Protein AF-A0A8T0FDS6-F1 (afdb_monomer_lite)

Structure (mmCIF, N/CA/C/O backbone):
data_AF-A0A8T0FDS6-F1
#
_entry.id   AF-A0A8T0FDS6-F1
#
loop_
_atom_site.group_PDB
_atom_site.id
_atom_site.type_symbol
_atom_site.label_atom_id
_atom_site.label_alt_id
_atom_site.label_comp_id
_atom_site.label_asym_id
_atom_site.label_entity_id
_atom_site.label_seq_id
_atom_site.pdbx_PDB_ins_code
_atom_site.Cartn_x
_atom_site.Cartn_y
_atom_site.Cartn_z
_atom_site.occupancy
_atom_site.B_iso_or_equiv
_atom_site.auth_seq_id
_atom_site.auth_comp_id
_atom_site.auth_asym_id
_atom_site.auth_atom_id
_atom_site.pdbx_PDB_model_num
ATOM 1 N N . MET A 1 1 ? 21.828 0.218 12.120 1.00 40.28 1 MET A N 1
ATOM 2 C CA . MET A 1 1 ? 20.625 -0.228 12.858 1.00 40.28 1 MET A CA 1
ATOM 3 C C . MET A 1 1 ? 19.870 0.966 13.491 1.00 40.28 1 MET A C 1
ATOM 5 O O . MET A 1 1 ? 19.503 0.889 14.648 1.00 40.28 1 MET A O 1
ATOM 9 N N . TYR A 1 2 ? 19.637 2.086 12.773 1.00 40.41 2 TYR A N 1
ATOM 10 C CA . TYR A 1 2 ? 19.194 3.354 13.413 1.00 40.41 2 TYR A CA 1
ATOM 11 C C . TYR A 1 2 ? 18.070 4.143 12.700 1.00 40.41 2 TYR A C 1
ATOM 13 O O . TYR A 1 2 ? 17.681 5.203 13.179 1.00 40.41 2 TYR A O 1
ATOM 21 N N . GLY A 1 3 ? 17.519 3.662 11.578 1.00 40.28 3 GLY A N 1
ATOM 22 C CA . GLY A 1 3 ? 16.565 4.454 10.774 1.00 40.28 3 GLY A CA 1
ATOM 23 C C . GLY A 1 3 ? 15.080 4.243 11.097 1.00 40.28 3 GLY A C 1
ATOM 24 O O . GLY A 1 3 ? 14.326 5.202 11.204 1.00 40.28 3 GLY A O 1
ATOM 25 N N . ILE A 1 4 ? 14.649 2.989 11.266 1.00 47.69 4 ILE A N 1
ATOM 26 C CA . ILE A 1 4 ? 13.215 2.628 11.303 1.00 47.69 4 ILE A CA 1
ATOM 27 C C . ILE A 1 4 ? 12.610 2.866 12.688 1.00 47.69 4 ILE A C 1
ATOM 29 O O . ILE A 1 4 ? 11.475 3.316 12.815 1.00 47.69 4 ILE A O 1
ATOM 33 N N . SER A 1 5 ? 13.418 2.633 13.723 1.00 46.72 5 SER A N 1
ATOM 34 C CA . SER A 1 5 ? 13.062 2.883 15.118 1.00 46.72 5 SER A CA 1
ATOM 35 C C . SER A 1 5 ? 12.612 4.337 15.323 1.00 46.72 5 SER A C 1
ATOM 37 O O . SER A 1 5 ? 11.591 4.582 15.946 1.00 46.72 5 SER A O 1
ATOM 39 N N . LYS A 1 6 ? 13.254 5.318 14.677 1.00 42.44 6 LYS A N 1
ATOM 40 C CA . LYS A 1 6 ? 12.915 6.736 14.881 1.00 42.44 6 LYS A CA 1
ATOM 41 C C . LYS A 1 6 ? 11.581 7.173 14.255 1.00 42.44 6 LYS A C 1
ATOM 43 O O . LYS A 1 6 ? 10.964 8.102 14.763 1.00 42.44 6 LYS A O 1
ATOM 48 N N . VAL A 1 7 ? 11.139 6.520 13.175 1.00 49.19 7 VAL A N 1
ATOM 49 C CA . VAL A 1 7 ? 9.855 6.829 12.510 1.00 49.19 7 VAL A CA 1
ATOM 50 C C . VAL A 1 7 ? 8.685 6.134 13.211 1.00 49.19 7 VAL A C 1
ATOM 52 O O . VAL A 1 7 ? 7.602 6.704 13.283 1.00 49.19 7 VAL A O 1
ATOM 55 N N . LEU A 1 8 ? 8.905 4.938 13.769 1.00 49.59 8 LEU A N 1
ATOM 56 C CA . LEU A 1 8 ? 7.885 4.205 14.529 1.00 49.59 8 LEU A CA 1
ATOM 57 C C . LEU A 1 8 ? 7.773 4.653 15.997 1.00 49.59 8 LEU A C 1
ATOM 59 O O . LEU A 1 8 ? 6.704 4.512 16.574 1.00 49.59 8 LEU A O 1
ATOM 63 N N . LEU A 1 9 ? 8.836 5.202 16.600 1.00 48.72 9 LEU A N 1
ATOM 64 C CA . LEU A 1 9 ? 8.854 5.619 18.013 1.00 48.72 9 LEU A CA 1
ATOM 65 C C . LEU A 1 9 ? 8.351 7.047 18.275 1.00 48.72 9 LEU A C 1
ATOM 67 O O . LEU A 1 9 ? 8.313 7.463 19.429 1.00 48.72 9 LEU A O 1
ATOM 71 N N . SER A 1 10 ? 7.995 7.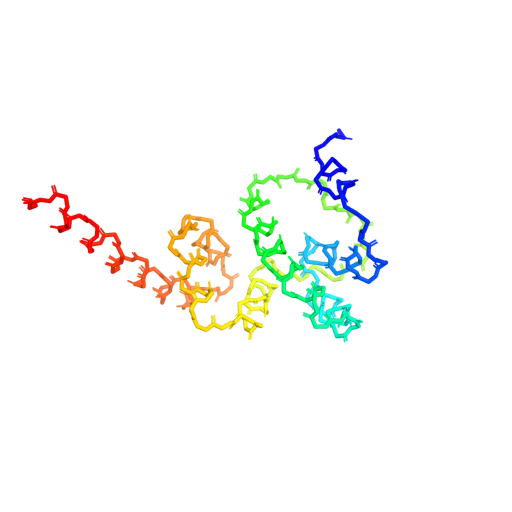831 17.253 1.00 48.94 10 SER A N 1
ATOM 72 C CA . SER A 1 10 ? 7.546 9.219 17.461 1.00 48.94 10 SER A CA 1
ATOM 73 C C . SER A 1 10 ? 6.061 9.349 17.823 1.00 48.94 10 SER A C 1
ATOM 75 O O . SER A 1 10 ? 5.607 10.457 18.106 1.00 48.94 10 SER A O 1
ATOM 77 N N . GLN A 1 11 ? 5.302 8.245 17.844 1.00 56.53 11 GLN A N 1
ATOM 78 C CA . GLN A 1 11 ? 3.908 8.202 18.297 1.00 56.53 11 GLN A CA 1
ATOM 79 C C . GLN A 1 11 ? 3.620 6.910 19.073 1.00 56.53 11 GLN A C 1
ATOM 81 O O . GLN A 1 11 ? 4.133 5.847 18.727 1.00 56.53 11 GLN A O 1
ATOM 86 N N . ASN A 1 12 ? 2.778 7.004 20.108 1.00 60.75 12 ASN A N 1
ATOM 87 C CA . ASN A 1 12 ? 2.271 5.855 20.862 1.00 60.75 12 ASN A CA 1
ATOM 88 C C . ASN A 1 12 ? 1.320 5.038 19.978 1.00 60.75 12 ASN A C 1
ATOM 90 O O . ASN A 1 12 ? 0.109 5.240 20.009 1.00 60.75 12 ASN A O 1
ATOM 94 N N . PHE A 1 13 ? 1.869 4.142 19.165 1.00 68.31 13 PHE A N 1
ATOM 95 C CA . PHE A 1 13 ? 1.071 3.144 18.469 1.00 68.31 13 PHE A CA 1
ATOM 96 C C . PHE A 1 13 ? 0.556 2.103 19.461 1.00 68.31 13 PHE A C 1
ATOM 98 O O . PHE A 1 13 ? 1.301 1.640 20.329 1.00 68.31 13 PHE A O 1
ATOM 105 N N . SER A 1 14 ? -0.700 1.694 19.300 1.00 82.44 14 SER A N 1
ATOM 106 C CA . SER A 1 14 ? -1.186 0.487 19.961 1.00 82.44 14 SER A CA 1
ATOM 107 C C . SER A 1 14 ? -0.419 -0.742 19.455 1.00 82.44 14 SER A C 1
ATOM 109 O O . SER A 1 14 ? 0.197 -0.730 18.381 1.00 82.44 14 SER A O 1
ATOM 111 N N . PHE A 1 15 ? -0.445 -1.826 20.234 1.00 87.31 15 PHE A N 1
ATOM 112 C CA . PHE A 1 15 ? 0.200 -3.083 19.847 1.00 87.31 15 PHE A CA 1
ATOM 113 C C . PHE A 1 15 ? -0.265 -3.555 18.460 1.00 87.31 15 PHE A C 1
ATOM 115 O O . PHE A 1 15 ? 0.560 -3.931 17.627 1.00 87.31 15 PHE A O 1
ATOM 122 N N . ASP A 1 16 ? -1.569 -3.470 18.184 1.00 88.69 16 ASP A N 1
ATOM 123 C CA . ASP A 1 16 ? -2.140 -3.897 16.908 1.00 88.69 16 ASP A CA 1
ATOM 124 C C . ASP A 1 16 ? -1.696 -2.996 15.743 1.00 88.69 16 ASP A C 1
ATOM 126 O O . ASP A 1 16 ? -1.411 -3.510 14.659 1.00 88.69 16 ASP A O 1
ATOM 130 N N . GLN A 1 17 ? -1.536 -1.679 15.947 1.00 89.06 17 GLN A N 1
ATOM 131 C CA . GLN A 1 17 ? -0.967 -0.788 14.924 1.00 89.06 17 GLN A CA 1
ATOM 132 C C . GLN A 1 17 ? 0.480 -1.159 14.607 1.00 89.06 17 GLN A C 1
ATOM 134 O O . GLN A 1 17 ? 0.862 -1.243 13.436 1.00 89.06 17 GLN A O 1
ATOM 139 N N . HIS A 1 18 ? 1.287 -1.411 15.637 1.00 86.56 18 HIS A N 1
ATOM 140 C CA . HIS A 1 18 ? 2.673 -1.816 15.446 1.00 86.56 18 HIS A CA 1
ATOM 141 C C . HIS A 1 18 ? 2.764 -3.154 14.698 1.00 86.56 18 HIS A C 1
ATOM 143 O O . HIS A 1 18 ? 3.479 -3.260 13.698 1.00 86.56 18 HIS A O 1
ATOM 149 N N . ALA A 1 19 ? 1.986 -4.151 15.124 1.00 88.31 19 ALA A N 1
ATOM 150 C CA . ALA A 1 19 ? 1.934 -5.464 14.493 1.00 88.31 19 ALA A CA 1
ATOM 151 C C . ALA A 1 19 ? 1.440 -5.394 13.038 1.00 88.31 19 ALA A C 1
ATOM 153 O O . ALA A 1 19 ? 1.997 -6.065 12.164 1.00 88.31 19 ALA A O 1
ATOM 154 N N . PHE A 1 20 ? 0.461 -4.534 12.744 1.00 91.50 20 PHE A N 1
ATOM 155 C CA . PHE A 1 20 ? 0.017 -4.244 11.382 1.00 91.50 20 PHE A CA 1
ATOM 156 C C . PHE A 1 20 ? 1.157 -3.694 10.514 1.00 91.50 20 PHE A C 1
ATOM 158 O O . PHE A 1 20 ? 1.439 -4.250 9.451 1.00 91.50 20 PHE A O 1
ATOM 165 N N . HIS A 1 21 ? 1.859 -2.652 10.972 1.00 87.31 21 HIS A N 1
ATOM 166 C CA . HIS A 1 21 ? 2.952 -2.038 10.211 1.00 87.31 21 HIS A CA 1
ATOM 167 C C . HIS A 1 21 ? 4.111 -3.007 9.955 1.00 87.31 21 HIS A C 1
ATOM 169 O O . HIS A 1 21 ? 4.626 -3.070 8.838 1.00 87.31 21 HIS A O 1
ATOM 175 N N . VAL A 1 22 ? 4.497 -3.796 10.960 1.00 85.12 22 VAL A N 1
ATOM 176 C CA . VAL A 1 22 ? 5.532 -4.829 10.809 1.00 85.12 22 VAL A CA 1
ATOM 177 C C . VAL A 1 22 ? 5.099 -5.894 9.799 1.00 85.12 22 VAL A C 1
ATOM 179 O O . VAL A 1 22 ? 5.888 -6.282 8.939 1.00 85.12 22 VAL A O 1
ATOM 182 N N . SER A 1 23 ? 3.837 -6.328 9.846 1.00 87.69 23 SER A N 1
ATOM 183 C CA . SER A 1 23 ? 3.301 -7.317 8.902 1.00 87.69 23 SER A CA 1
ATOM 184 C C . SER A 1 23 ? 3.336 -6.809 7.461 1.00 87.69 23 SER A C 1
ATOM 186 O O . SER A 1 23 ? 3.784 -7.523 6.565 1.00 87.69 23 SER A O 1
ATOM 188 N N . VAL A 1 24 ? 2.938 -5.550 7.252 1.00 88.75 24 VAL A N 1
ATOM 189 C CA . VAL A 1 24 ? 2.999 -4.872 5.952 1.00 88.75 24 VAL A CA 1
ATOM 190 C C . VAL A 1 24 ? 4.434 -4.814 5.423 1.00 88.75 24 VAL A C 1
ATOM 192 O O . VAL A 1 24 ? 4.683 -5.181 4.277 1.00 88.75 24 VAL A O 1
ATOM 195 N N . LEU A 1 25 ? 5.391 -4.395 6.257 1.00 83.69 25 LEU A N 1
ATOM 196 C CA . LEU A 1 25 ? 6.800 -4.278 5.865 1.00 83.69 25 LEU A CA 1
ATOM 197 C C . LEU A 1 25 ? 7.446 -5.624 5.519 1.00 83.69 25 LEU A C 1
ATOM 199 O O . LEU A 1 25 ? 8.344 -5.671 4.680 1.00 83.69 25 LEU A O 1
ATOM 203 N N . ASN A 1 26 ? 6.983 -6.706 6.143 1.00 80.38 26 ASN A N 1
ATOM 204 C CA . ASN A 1 26 ? 7.443 -8.063 5.858 1.00 80.38 26 ASN A CA 1
ATOM 205 C C . ASN A 1 26 ? 6.741 -8.702 4.650 1.00 80.38 26 ASN A C 1
ATOM 207 O O . ASN A 1 26 ? 7.064 -9.834 4.297 1.00 80.38 26 ASN A O 1
ATOM 211 N N . GLY A 1 27 ? 5.798 -8.000 4.012 1.00 82.81 27 GLY A N 1
ATOM 212 C CA . GLY A 1 27 ? 5.052 -8.525 2.873 1.00 82.81 27 GLY A CA 1
ATOM 213 C C . GLY A 1 27 ? 3.957 -9.522 3.254 1.00 82.81 27 GLY A C 1
ATOM 214 O O . GLY A 1 27 ? 3.417 -10.150 2.361 1.00 82.81 27 GLY A O 1
ATOM 215 N N . ASN A 1 28 ? 3.603 -9.668 4.536 1.00 87.69 28 ASN A N 1
ATOM 216 C CA . ASN A 1 28 ? 2.610 -10.639 4.998 1.00 87.69 28 ASN A CA 1
ATOM 217 C C . ASN A 1 28 ? 1.199 -10.026 5.011 1.00 87.69 28 ASN A C 1
ATOM 219 O O . ASN A 1 28 ? 0.775 -9.398 5.988 1.00 87.69 28 ASN A O 1
ATOM 223 N N . LYS A 1 29 ? 0.455 -10.231 3.924 1.00 90.31 29 LYS A N 1
ATOM 224 C CA . LYS A 1 29 ? -0.929 -9.791 3.725 1.00 90.31 29 LYS A CA 1
ATOM 225 C C . LYS A 1 29 ? -1.879 -10.444 4.716 1.00 90.31 29 LYS A C 1
ATOM 227 O O . LYS A 1 29 ? -2.773 -9.759 5.208 1.00 90.31 29 LYS A O 1
ATOM 232 N N . ALA A 1 30 ? -1.717 -11.731 5.025 1.00 91.00 30 ALA A N 1
ATOM 233 C CA . ALA A 1 30 ? -2.602 -12.425 5.962 1.00 91.00 30 ALA A CA 1
ATOM 234 C C . ALA A 1 30 ? -2.526 -11.811 7.372 1.00 91.00 30 ALA A C 1
ATOM 236 O O . ALA A 1 30 ? -3.553 -11.451 7.953 1.00 91.00 30 ALA A O 1
ATOM 237 N N . ALA A 1 31 ? -1.311 -11.610 7.888 1.00 90.19 31 ALA A N 1
ATOM 238 C CA . ALA A 1 31 ? -1.090 -10.963 9.177 1.00 90.19 31 ALA A CA 1
ATOM 239 C C . ALA A 1 31 ? -1.506 -9.486 9.144 1.00 90.19 31 ALA A C 1
ATOM 241 O O . ALA A 1 31 ? -2.189 -9.022 10.057 1.00 90.19 31 ALA A O 1
ATOM 242 N N . ALA A 1 32 ? -1.188 -8.759 8.067 1.00 92.12 32 ALA A N 1
ATOM 243 C CA . ALA A 1 32 ? -1.635 -7.379 7.901 1.00 92.12 32 ALA A CA 1
ATOM 244 C C . ALA A 1 32 ? -3.168 -7.279 7.936 1.00 92.12 32 ALA A C 1
ATOM 246 O O . ALA A 1 32 ? -3.715 -6.414 8.614 1.00 92.12 32 ALA A O 1
ATOM 247 N N . LYS A 1 33 ? -3.881 -8.194 7.273 1.00 93.94 33 LYS A N 1
ATOM 248 C CA . LYS A 1 33 ? -5.345 -8.247 7.302 1.00 93.94 33 LYS A CA 1
ATOM 249 C C . LYS A 1 33 ? -5.884 -8.516 8.702 1.00 93.94 33 LYS A C 1
ATOM 251 O O . LYS A 1 33 ? -6.799 -7.821 9.137 1.00 93.94 33 LYS A O 1
ATOM 256 N N . HIS A 1 34 ? -5.294 -9.476 9.409 1.00 93.25 34 HIS A N 1
ATOM 257 C CA . HIS A 1 34 ? -5.683 -9.827 10.775 1.00 93.25 34 HIS A CA 1
ATOM 258 C C . HIS A 1 34 ? -5.546 -8.647 11.741 1.00 93.25 34 HIS A C 1
ATOM 260 O O . HIS A 1 34 ? -6.501 -8.296 12.429 1.00 93.25 34 HIS A O 1
ATOM 266 N N . PHE A 1 35 ? -4.384 -7.992 11.767 1.00 92.50 35 PHE A N 1
ATOM 267 C CA . PHE A 1 35 ? -4.163 -6.859 12.667 1.00 92.50 35 PHE A CA 1
ATOM 268 C C . PHE A 1 35 ? -4.965 -5.625 12.254 1.00 92.50 35 PHE A C 1
ATOM 270 O O . PHE A 1 35 ? -5.496 -4.937 13.119 1.00 92.50 35 PHE A O 1
ATOM 277 N N . TYR A 1 36 ? -5.158 -5.386 10.952 1.00 93.31 36 TYR A N 1
ATOM 278 C CA . TYR A 1 36 ? -5.981 -4.271 10.475 1.00 93.31 36 TYR A CA 1
ATOM 279 C C . TYR A 1 36 ? -7.435 -4.353 10.964 1.00 93.31 36 TYR A C 1
ATOM 281 O O . TYR A 1 36 ? -8.039 -3.338 11.311 1.00 93.31 36 TYR A O 1
ATOM 289 N N . GLN A 1 37 ? -8.003 -5.560 11.036 1.00 93.44 37 GLN A N 1
ATOM 290 C CA . GLN A 1 37 ? -9.362 -5.764 11.547 1.00 93.44 37 GLN A CA 1
ATOM 291 C C . GLN A 1 37 ? -9.507 -5.383 13.026 1.00 93.44 37 GLN A C 1
ATOM 293 O O . GLN A 1 37 ? -10.588 -4.954 13.426 1.00 93.44 37 GLN A O 1
ATOM 298 N N . LYS A 1 38 ? -8.430 -5.484 13.812 1.00 92.19 38 LYS A N 1
ATOM 299 C CA . LYS A 1 38 ? -8.412 -5.131 15.239 1.00 92.19 38 LYS A CA 1
ATOM 300 C C . LYS A 1 38 ? -8.273 -3.633 15.503 1.00 92.19 38 LYS A C 1
ATOM 302 O O . LYS A 1 38 ? -8.587 -3.187 16.598 1.00 92.19 38 LYS A O 1
ATOM 307 N N . LEU A 1 39 ? -7.842 -2.865 14.503 1.00 90.75 39 LEU A N 1
ATOM 308 C CA . LEU A 1 39 ? -7.706 -1.416 14.620 1.00 90.75 39 LEU A CA 1
ATOM 309 C C . LEU A 1 39 ? -9.069 -0.734 14.725 1.00 90.75 39 LEU A C 1
ATOM 311 O O . LEU A 1 39 ? -10.015 -1.099 14.015 1.00 90.75 39 LEU A O 1
ATOM 315 N N . THR A 1 40 ? -9.128 0.317 15.537 1.00 90.06 40 THR A N 1
ATOM 316 C CA . THR A 1 40 ? -10.257 1.252 15.581 1.00 90.06 40 THR A CA 1
ATOM 317 C C . THR A 1 40 ? -10.350 2.068 14.289 1.00 90.06 40 THR A C 1
ATOM 319 O O . THR A 1 40 ? -9.387 2.192 13.530 1.00 90.06 40 THR A O 1
ATOM 322 N N . SER A 1 41 ? -11.517 2.656 14.015 1.00 86.06 41 SER A N 1
ATOM 323 C CA . SER A 1 41 ? -11.736 3.464 12.805 1.00 86.06 41 SER A CA 1
ATOM 324 C C . SER A 1 41 ? -10.751 4.632 12.670 1.00 86.06 41 SER A C 1
ATOM 326 O O . SER A 1 41 ? -10.314 4.931 11.561 1.00 86.06 41 SER A O 1
ATOM 328 N N . GLU A 1 42 ? -10.365 5.257 13.784 1.00 84.50 42 GLU A N 1
ATOM 329 C CA . GLU A 1 42 ? -9.396 6.361 13.809 1.00 84.50 42 GLU A CA 1
ATOM 330 C C . GLU A 1 42 ? -7.977 5.872 13.495 1.00 84.50 42 GLU A C 1
ATOM 332 O O . GLU A 1 42 ? -7.295 6.421 12.624 1.00 84.50 42 GLU A O 1
ATOM 337 N N . GLU A 1 43 ? -7.552 4.781 14.140 1.00 85.62 43 GLU A N 1
ATOM 338 C CA . GLU A 1 43 ? -6.244 4.168 13.903 1.00 85.62 43 GLU A CA 1
ATOM 339 C C . GLU A 1 43 ? -6.095 3.702 12.454 1.00 85.62 43 GLU A C 1
ATOM 341 O O . GLU A 1 43 ? -5.032 3.877 11.860 1.00 85.62 43 GLU A O 1
ATOM 346 N N . ARG A 1 44 ? -7.162 3.157 11.854 1.00 88.81 44 ARG A N 1
ATOM 347 C CA . ARG A 1 44 ? -7.153 2.670 10.467 1.00 88.81 44 ARG A CA 1
ATOM 348 C C . ARG A 1 44 ? -6.778 3.750 9.466 1.00 88.81 44 ARG A C 1
ATOM 350 O O . ARG A 1 44 ? -5.996 3.463 8.564 1.00 88.81 44 ARG A O 1
ATOM 357 N N . VAL A 1 45 ? -7.307 4.966 9.605 1.00 84.06 45 VAL A N 1
ATOM 358 C CA . VAL A 1 45 ? -7.032 6.058 8.655 1.00 84.06 45 VAL A CA 1
ATOM 359 C C . VAL A 1 45 ? -5.553 6.441 8.695 1.00 84.06 45 VAL A C 1
ATOM 361 O O . VAL A 1 45 ? -4.907 6.532 7.651 1.00 84.06 45 VAL A O 1
ATOM 364 N N . ILE A 1 46 ? -4.996 6.605 9.897 1.00 84.44 46 ILE A N 1
ATOM 365 C CA . ILE A 1 46 ? -3.598 7.009 10.091 1.00 84.44 46 ILE A CA 1
ATOM 366 C C . ILE A 1 46 ? -2.644 5.878 9.688 1.00 84.44 46 ILE A C 1
ATOM 368 O O . ILE A 1 46 ? -1.646 6.108 8.997 1.00 84.44 46 ILE A O 1
ATOM 372 N N . SER A 1 47 ? -2.947 4.647 10.103 1.00 87.31 47 SER A N 1
ATOM 373 C CA . SER A 1 47 ? -2.117 3.478 9.823 1.00 87.31 47 SER A CA 1
ATOM 374 C C . SER A 1 47 ? -2.120 3.107 8.344 1.00 87.31 47 SER A C 1
ATOM 376 O O . SER A 1 47 ? -1.084 2.685 7.837 1.00 87.31 47 SER A O 1
ATOM 378 N N . LEU A 1 48 ? -3.228 3.300 7.622 1.00 88.94 48 LEU A N 1
ATOM 379 C CA . LEU A 1 48 ? -3.322 2.934 6.209 1.00 88.94 48 LEU A CA 1
ATOM 380 C C . LEU A 1 48 ? -2.417 3.796 5.318 1.00 88.94 48 LEU A C 1
ATOM 382 O O . LEU A 1 48 ? -1.614 3.247 4.565 1.00 88.94 48 LEU A O 1
ATOM 386 N N . SER A 1 49 ? -2.480 5.126 5.443 1.00 86.00 49 SER A N 1
ATOM 387 C CA . SER A 1 49 ? -1.614 6.024 4.664 1.00 86.00 49 SER A CA 1
ATOM 388 C C . SER A 1 49 ? -0.135 5.776 4.968 1.00 86.00 49 SER A C 1
ATOM 390 O O . SER A 1 49 ? 0.671 5.606 4.056 1.00 86.00 49 SER A O 1
ATOM 392 N N . ARG A 1 50 ? 0.214 5.633 6.255 1.00 86.31 50 ARG A N 1
ATOM 393 C CA . ARG A 1 50 ? 1.588 5.325 6.680 1.00 86.31 50 ARG A CA 1
ATOM 394 C C . ARG A 1 50 ? 2.080 3.973 6.179 1.00 86.31 50 ARG A C 1
ATOM 396 O O . ARG A 1 50 ? 3.253 3.843 5.851 1.00 86.31 50 ARG A O 1
ATOM 403 N N . ALA A 1 51 ? 1.215 2.961 6.148 1.00 89.12 51 ALA A N 1
ATOM 404 C CA . ALA A 1 51 ? 1.562 1.639 5.643 1.00 89.12 51 ALA A CA 1
ATOM 405 C C . ALA A 1 51 ? 1.900 1.688 4.149 1.00 89.12 51 ALA A C 1
ATOM 407 O O . ALA A 1 51 ? 2.915 1.126 3.745 1.00 89.12 51 ALA A O 1
ATOM 408 N N . VAL A 1 52 ? 1.109 2.412 3.351 1.00 89.19 52 VAL A N 1
ATOM 409 C CA . VAL A 1 52 ? 1.397 2.613 1.925 1.00 89.19 52 VAL A CA 1
ATOM 410 C C . VAL A 1 52 ? 2.701 3.382 1.732 1.00 89.19 52 VAL A C 1
ATOM 412 O O . VAL A 1 52 ? 3.572 2.922 0.996 1.00 89.19 52 VAL A O 1
ATOM 415 N N . ASP A 1 53 ? 2.897 4.486 2.454 1.00 86.50 53 ASP A N 1
ATOM 416 C CA . ASP A 1 53 ? 4.152 5.242 2.401 1.00 86.50 53 ASP A CA 1
ATOM 417 C C . ASP A 1 53 ? 5.363 4.388 2.777 1.00 86.50 53 ASP A C 1
ATOM 419 O O . ASP A 1 53 ? 6.419 4.490 2.148 1.00 86.50 53 ASP A O 1
ATOM 423 N N . ALA A 1 54 ? 5.225 3.538 3.794 1.00 83.38 54 ALA A N 1
ATOM 424 C CA . ALA A 1 54 ? 6.285 2.654 4.249 1.00 83.38 54 ALA A CA 1
ATOM 425 C C . ALA A 1 54 ? 6.635 1.606 3.184 1.00 83.38 54 ALA A C 1
ATOM 427 O O . ALA A 1 54 ? 7.814 1.422 2.896 1.00 83.38 54 ALA A O 1
ATOM 428 N N . VAL A 1 55 ? 5.636 0.981 2.551 1.00 84.06 55 VAL A N 1
ATOM 429 C CA . VAL A 1 55 ? 5.831 0.032 1.440 1.00 84.06 55 VAL A CA 1
ATOM 430 C C . VAL A 1 55 ? 6.563 0.703 0.279 1.00 84.06 55 VAL A C 1
ATOM 432 O O . VAL A 1 55 ? 7.609 0.221 -0.153 1.00 84.06 55 VAL A O 1
ATOM 435 N N . LEU A 1 56 ? 6.076 1.865 -0.162 1.00 82.75 56 LEU A N 1
ATOM 436 C CA . LEU A 1 56 ? 6.630 2.586 -1.311 1.00 82.75 56 LEU A CA 1
ATOM 437 C C . LEU A 1 56 ? 8.008 3.207 -1.031 1.00 82.75 56 LEU A C 1
ATOM 439 O O . LEU A 1 56 ? 8.817 3.362 -1.942 1.00 82.75 56 LEU A O 1
ATOM 443 N N . SER A 1 57 ? 8.307 3.560 0.223 1.00 78.38 57 SER A N 1
ATOM 444 C CA . SER A 1 57 ? 9.617 4.103 0.625 1.00 78.38 57 SER A CA 1
ATOM 445 C C . SER A 1 57 ? 10.671 3.022 0.881 1.00 78.38 57 SER A C 1
ATOM 447 O O . SER A 1 57 ? 11.869 3.328 0.927 1.00 78.38 57 SER A O 1
ATOM 449 N N . ASN A 1 58 ? 10.236 1.780 1.101 1.00 67.94 58 ASN A N 1
ATOM 450 C CA . ASN A 1 58 ? 11.105 0.651 1.414 1.00 67.94 58 ASN A CA 1
ATOM 451 C C . ASN A 1 58 ? 11.476 -0.174 0.173 1.00 67.94 58 ASN A C 1
ATOM 453 O O . ASN A 1 58 ? 12.452 -0.924 0.200 1.00 67.94 58 ASN A O 1
ATOM 457 N N . GLU A 1 59 ? 10.752 -0.009 -0.935 1.00 56.59 59 GLU A N 1
ATOM 458 C CA . GLU A 1 59 ? 11.045 -0.729 -2.165 1.00 56.59 59 GLU A CA 1
ATOM 459 C C . GLU A 1 59 ? 12.323 -0.203 -2.852 1.00 56.59 59 GLU A C 1
ATOM 461 O O . GLU A 1 59 ? 12.338 0.804 -3.567 1.00 56.59 59 GLU A O 1
ATOM 466 N N . GLY A 1 60 ? 13.433 -0.893 -2.583 1.00 49.69 60 GLY A N 1
ATOM 467 C CA . GLY A 1 60 ? 14.784 -0.540 -3.028 1.00 49.69 60 GLY A CA 1
ATOM 468 C C . GLY A 1 60 ? 15.805 -0.475 -1.890 1.00 49.69 60 GLY A C 1
ATOM 469 O O . GLY A 1 60 ? 17.007 -0.451 -2.146 1.00 49.69 60 GLY A O 1
ATOM 470 N N . ARG A 1 61 ? 15.362 -0.498 -0.625 1.00 45.72 61 ARG A N 1
ATOM 471 C CA . ARG A 1 61 ? 16.260 -0.693 0.516 1.00 45.72 61 ARG A CA 1
ATOM 472 C C . ARG A 1 61 ? 16.271 -2.176 0.858 1.00 45.72 61 ARG A C 1
ATOM 474 O O . ARG A 1 61 ? 15.273 -2.721 1.316 1.00 45.72 61 ARG A O 1
ATOM 481 N N . ASN A 1 62 ? 17.425 -2.814 0.675 1.00 42.41 62 ASN A N 1
ATOM 482 C CA . ASN A 1 62 ? 17.758 -4.088 1.312 1.00 42.41 62 ASN A CA 1
ATOM 483 C C . ASN A 1 62 ? 17.804 -3.883 2.834 1.00 42.41 62 ASN A C 1
ATOM 485 O O . ASN A 1 62 ? 18.874 -3.874 3.443 1.00 42.41 62 ASN A O 1
ATOM 489 N N . LEU A 1 63 ? 16.658 -3.654 3.474 1.00 46.62 63 LEU A N 1
ATOM 490 C CA . LEU A 1 63 ? 16.573 -3.929 4.894 1.00 46.62 63 LEU A CA 1
ATOM 491 C C . LEU A 1 63 ? 16.820 -5.425 5.070 1.00 46.62 63 LEU A C 1
ATOM 493 O O . LEU A 1 63 ? 16.380 -6.211 4.221 1.00 46.62 63 LEU A O 1
ATOM 497 N N . PRO A 1 64 ? 17.499 -5.841 6.152 1.00 42.59 64 PRO A N 1
ATOM 498 C CA . PRO A 1 64 ? 17.412 -7.228 6.557 1.00 42.59 64 PRO A CA 1
ATOM 499 C C . PRO A 1 64 ? 15.916 -7.498 6.660 1.00 42.59 64 PRO A C 1
ATOM 501 O O . PRO A 1 64 ? 15.247 -6.854 7.473 1.00 42.59 64 PRO A O 1
ATOM 504 N N . ARG A 1 65 ? 15.373 -8.366 5.789 1.00 51.62 65 ARG A N 1
ATOM 505 C CA . ARG A 1 65 ? 14.059 -8.958 6.041 1.00 51.62 65 ARG A CA 1
ATOM 506 C C . ARG A 1 65 ? 14.159 -9.401 7.487 1.00 51.62 65 ARG A C 1
ATOM 508 O O . ARG A 1 65 ? 15.066 -10.180 7.789 1.00 51.62 65 ARG A O 1
ATOM 515 N N . MET A 1 66 ? 13.363 -8.818 8.387 1.00 49.03 66 MET A N 1
ATOM 516 C CA . MET A 1 66 ? 13.371 -9.317 9.754 1.00 49.03 66 MET A CA 1
ATOM 517 C C . MET A 1 66 ? 13.128 -10.811 9.614 1.00 49.03 66 MET A C 1
ATOM 519 O O . MET A 1 66 ? 12.190 -11.190 8.906 1.00 49.03 66 MET A O 1
ATOM 523 N N . HIS A 1 67 ? 14.053 -11.616 10.149 1.00 49.09 67 HIS A N 1
ATOM 524 C CA . HIS A 1 67 ? 13.976 -13.072 10.156 1.00 49.09 67 HIS A CA 1
ATOM 525 C C . HIS A 1 67 ? 12.711 -13.438 10.923 1.00 49.09 67 HIS A C 1
ATOM 527 O O . HIS A 1 67 ? 12.718 -13.635 12.129 1.00 49.09 67 HIS A O 1
ATOM 533 N N . SER A 1 68 ? 11.598 -13.368 10.222 1.00 51.59 68 SER A N 1
ATOM 534 C CA . SER A 1 68 ? 10.285 -13.721 10.685 1.00 51.59 68 SER A CA 1
ATOM 535 C C . SER A 1 68 ? 9.936 -14.951 9.882 1.00 51.59 68 SER A C 1
ATOM 537 O O . SER A 1 68 ? 10.124 -14.976 8.663 1.00 51.59 68 SER A O 1
ATOM 539 N N . ASP A 1 69 ? 9.464 -15.980 10.572 1.00 54.38 69 ASP A N 1
ATOM 540 C CA . ASP A 1 69 ? 9.127 -17.284 9.996 1.00 54.38 69 ASP A CA 1
ATOM 541 C C . ASP A 1 69 ? 7.868 -17.229 9.111 1.00 54.38 69 ASP A C 1
ATOM 543 O O . ASP A 1 69 ? 7.208 -18.237 8.863 1.00 54.38 69 ASP A O 1
ATOM 547 N N . PHE A 1 70 ? 7.491 -16.037 8.644 1.00 48.97 70 PHE A N 1
ATOM 548 C CA . PHE A 1 70 ? 6.328 -15.851 7.805 1.00 48.97 70 PHE A CA 1
ATOM 549 C C . PHE A 1 70 ? 6.592 -16.360 6.384 1.00 48.97 70 PHE A C 1
ATOM 551 O O . PHE A 1 70 ? 7.704 -16.212 5.859 1.00 48.97 70 PHE A O 1
ATOM 558 N N . PRO A 1 71 ? 5.560 -16.915 5.723 1.00 52.94 71 PRO A N 1
ATOM 559 C CA . PRO A 1 71 ? 5.627 -17.201 4.300 1.00 52.94 71 PRO A CA 1
ATOM 560 C C . PRO A 1 71 ? 6.081 -15.949 3.544 1.00 52.94 71 PRO A C 1
ATOM 562 O O . PRO A 1 71 ? 5.633 -14.841 3.844 1.00 52.94 71 PRO A O 1
ATOM 565 N N . LYS A 1 72 ? 6.980 -16.119 2.568 1.00 56.69 72 LYS A N 1
ATOM 566 C CA . LYS A 1 72 ? 7.439 -15.036 1.686 1.00 56.69 72 LYS A CA 1
ATOM 567 C C . LYS A 1 72 ? 6.303 -14.628 0.743 1.00 56.69 72 LYS A C 1
ATOM 569 O O . LYS A 1 72 ? 6.319 -14.979 -0.431 1.00 56.69 72 LYS A O 1
ATOM 574 N N . GLU A 1 73 ? 5.312 -13.920 1.255 1.00 63.81 73 GLU A N 1
ATOM 575 C CA . GLU A 1 73 ? 4.342 -13.217 0.425 1.00 63.81 73 GLU A CA 1
ATOM 576 C C . GLU A 1 73 ? 5.004 -11.994 -0.234 1.00 63.81 73 GLU A C 1
ATOM 578 O O . GLU A 1 73 ? 6.0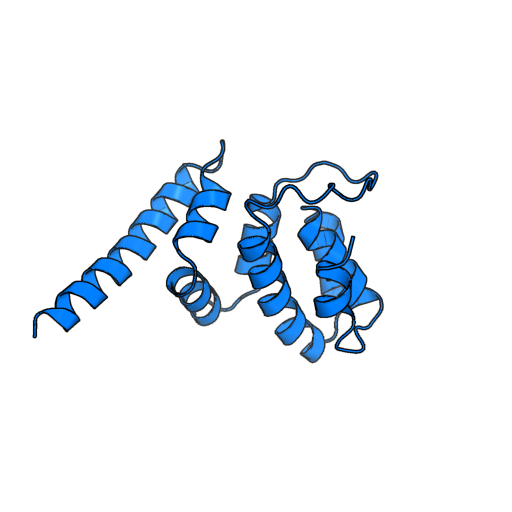69 -11.522 0.190 1.00 63.81 73 GLU A O 1
ATOM 583 N N . THR A 1 74 ? 4.433 -11.539 -1.351 1.00 77.06 74 THR A N 1
ATOM 584 C CA . THR A 1 74 ? 5.068 -10.524 -2.192 1.00 77.06 74 THR A CA 1
ATOM 585 C C . THR A 1 74 ? 4.579 -9.123 -1.822 1.00 77.06 74 THR A C 1
ATOM 587 O O . THR A 1 74 ? 3.409 -8.907 -1.517 1.00 77.06 74 THR A O 1
ATOM 590 N N . LEU A 1 75 ? 5.482 -8.138 -1.846 1.00 81.38 75 LEU A N 1
ATOM 591 C CA . LEU A 1 75 ? 5.150 -6.727 -1.608 1.00 81.38 75 LEU A CA 1
ATOM 592 C C . LEU A 1 75 ? 3.957 -6.231 -2.469 1.00 81.38 75 LEU A C 1
ATOM 594 O O . LEU A 1 75 ? 3.119 -5.501 -1.936 1.00 81.38 75 LEU A O 1
ATOM 598 N N . PRO A 1 76 ? 3.809 -6.659 -3.743 1.00 86.94 76 PRO A N 1
ATOM 599 C CA . PRO A 1 76 ? 2.632 -6.358 -4.563 1.00 86.94 76 PRO A CA 1
ATOM 600 C C . PRO A 1 76 ? 1.305 -6.834 -3.977 1.00 86.94 76 PRO A C 1
ATOM 602 O O . PRO A 1 76 ? 0.329 -6.090 -4.022 1.00 86.94 76 PRO A O 1
ATOM 605 N N . ASP A 1 77 ? 1.255 -8.028 -3.377 1.00 88.25 77 ASP A N 1
ATOM 606 C CA . ASP A 1 77 ? 0.033 -8.549 -2.755 1.00 88.25 77 ASP A CA 1
ATOM 607 C C . ASP A 1 77 ? -0.433 -7.657 -1.603 1.00 88.25 77 ASP A C 1
ATOM 609 O O . ASP A 1 77 ? -1.629 -7.372 -1.460 1.00 88.25 77 ASP A O 1
ATOM 613 N N . VAL A 1 78 ? 0.522 -7.202 -0.787 1.00 90.00 78 VAL A N 1
ATOM 614 C CA . VAL A 1 78 ? 0.266 -6.267 0.310 1.00 90.00 78 VAL A CA 1
ATOM 615 C C . VAL A 1 78 ? -0.145 -4.906 -0.230 1.00 90.00 78 VAL A C 1
ATOM 617 O O . VAL A 1 78 ? -1.123 -4.349 0.258 1.00 90.00 78 VAL A O 1
ATOM 620 N N . LEU A 1 79 ? 0.535 -4.379 -1.249 1.00 90.12 79 LEU A N 1
ATOM 621 C CA . LEU A 1 79 ? 0.177 -3.091 -1.841 1.00 90.12 79 LEU A CA 1
ATOM 622 C C . LEU A 1 79 ? -1.243 -3.119 -2.429 1.00 90.12 79 LEU A C 1
ATOM 624 O O . LEU A 1 79 ? -2.037 -2.233 -2.123 1.00 90.12 79 LEU A O 1
ATOM 628 N N . CYS A 1 80 ? -1.603 -4.162 -3.181 1.00 90.94 80 CYS A N 1
ATOM 629 C CA . CYS A 1 80 ? -2.964 -4.376 -3.682 1.00 90.94 80 CYS A CA 1
ATOM 630 C C . CYS A 1 80 ? -3.989 -4.426 -2.544 1.00 90.94 80 CYS A C 1
ATOM 632 O O . CYS A 1 80 ? -5.052 -3.811 -2.633 1.00 90.94 80 CYS A O 1
ATOM 634 N N . TYR A 1 81 ? -3.669 -5.126 -1.451 1.00 93.12 81 TYR A N 1
ATOM 635 C CA . TYR A 1 81 ? -4.524 -5.150 -0.268 1.00 93.12 81 TYR A CA 1
ATOM 636 C C . TYR A 1 81 ? -4.700 -3.752 0.338 1.00 93.12 81 TYR A C 1
ATOM 638 O O . TYR A 1 81 ? -5.833 -3.329 0.553 1.00 93.12 81 TYR A O 1
ATOM 646 N N . LEU A 1 82 ? -3.619 -3.006 0.566 1.00 93.06 82 LEU A N 1
ATOM 647 C CA . LEU A 1 82 ? -3.695 -1.659 1.133 1.00 93.06 82 LEU A CA 1
ATOM 648 C C . LEU A 1 82 ? -4.490 -0.705 0.234 1.00 93.06 82 LEU A C 1
ATOM 650 O O . LEU A 1 82 ? -5.348 0.022 0.728 1.00 93.06 82 LEU A O 1
ATOM 654 N N . LEU A 1 83 ? -4.273 -0.750 -1.082 1.00 91.81 83 LEU A N 1
ATOM 655 C CA . LEU A 1 83 ? -5.048 0.041 -2.038 1.00 91.81 83 LEU A CA 1
ATOM 656 C C . LEU A 1 83 ? -6.535 -0.333 -1.993 1.00 91.81 83 LEU A C 1
ATOM 658 O O . LEU A 1 83 ? -7.377 0.560 -2.005 1.00 91.81 83 LEU A O 1
ATOM 662 N N . SER A 1 84 ? -6.877 -1.618 -1.845 1.00 93.31 84 SER A N 1
ATOM 663 C CA . SER A 1 84 ? -8.277 -2.059 -1.731 1.00 93.31 84 SER A CA 1
ATOM 664 C C . SER A 1 84 ? -9.010 -1.516 -0.495 1.00 93.31 84 SER A C 1
ATOM 666 O O . SER A 1 84 ? -10.235 -1.444 -0.496 1.00 93.31 84 SER A O 1
ATOM 668 N N . LEU A 1 85 ? -8.273 -1.109 0.546 1.00 92.94 85 LEU A N 1
ATOM 669 C CA . LEU A 1 85 ? -8.827 -0.473 1.747 1.00 92.94 85 LEU A CA 1
ATOM 670 C C . LEU A 1 85 ? -9.034 1.040 1.590 1.00 92.94 85 LEU A C 1
ATOM 672 O O . LEU A 1 85 ? -9.683 1.665 2.428 1.00 92.94 85 LEU A O 1
ATOM 676 N N . MET A 1 86 ? -8.449 1.646 0.557 1.00 92.19 86 MET A N 1
ATOM 677 C CA . MET A 1 86 ? -8.513 3.081 0.304 1.00 92.19 86 MET A CA 1
ATOM 678 C C . MET A 1 86 ? -9.713 3.448 -0.568 1.00 92.19 86 MET A C 1
ATOM 680 O O . MET A 1 86 ? -10.111 2.706 -1.465 1.00 92.19 86 MET A O 1
ATOM 684 N N . SER A 1 87 ? -10.243 4.655 -0.360 1.00 92.50 87 SER A N 1
ATOM 685 C CA . SER A 1 87 ? -11.199 5.250 -1.298 1.00 92.50 87 SER A CA 1
ATOM 686 C C . SER A 1 87 ? -10.542 5.520 -2.664 1.00 92.50 87 SER A C 1
ATOM 688 O O . SER A 1 87 ? -9.333 5.767 -2.718 1.00 92.50 87 SER A O 1
ATOM 690 N N . PRO A 1 88 ? -11.312 5.586 -3.769 1.00 91.25 88 PRO A N 1
ATOM 691 C CA . PRO A 1 88 ? -10.759 5.894 -5.092 1.00 91.25 88 PRO A CA 1
ATOM 692 C C . PRO A 1 88 ? -9.942 7.194 -5.128 1.00 91.25 88 PRO A C 1
ATOM 694 O O . PRO A 1 88 ? -8.911 7.269 -5.791 1.00 91.25 88 PRO A O 1
ATOM 697 N N . LYS A 1 89 ? -10.354 8.211 -4.357 1.00 90.19 89 LYS A N 1
ATOM 698 C CA . LYS A 1 89 ? -9.628 9.484 -4.238 1.00 90.19 89 LYS A CA 1
ATOM 699 C C . LYS A 1 89 ? -8.250 9.307 -3.591 1.00 90.19 89 LYS A C 1
ATOM 701 O O . LYS A 1 89 ? -7.284 9.900 -4.058 1.00 90.19 89 LYS A O 1
ATOM 706 N N . GLN A 1 90 ? -8.153 8.491 -2.542 1.00 90.25 90 GLN A N 1
ATOM 707 C CA . GLN A 1 90 ? -6.881 8.193 -1.876 1.00 90.25 90 GLN A CA 1
ATOM 708 C C . GLN A 1 90 ? -5.965 7.349 -2.765 1.00 90.25 90 GLN A C 1
ATOM 710 O O . GLN A 1 90 ? -4.787 7.669 -2.884 1.00 90.25 90 GLN A O 1
ATOM 715 N N . GLN A 1 91 ? -6.501 6.330 -3.448 1.00 90.94 91 GLN A N 1
ATOM 716 C CA . GLN A 1 91 ? -5.729 5.539 -4.416 1.00 90.94 91 GLN A CA 1
ATOM 717 C C . GLN A 1 91 ? -5.134 6.438 -5.508 1.00 90.94 91 GLN A C 1
ATOM 719 O O . GLN A 1 91 ? -3.9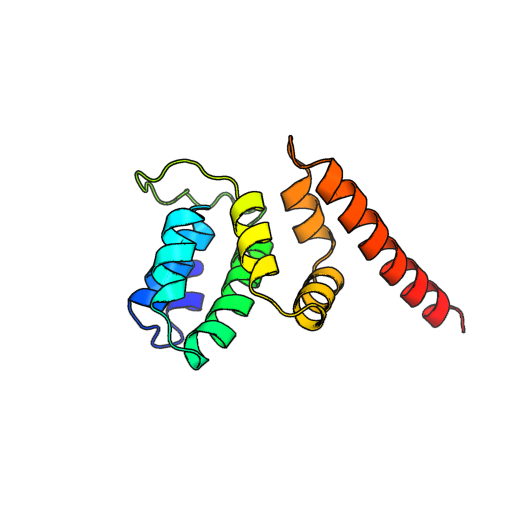44 6.366 -5.805 1.00 90.94 91 GLN A O 1
ATOM 724 N N . MET A 1 92 ? -5.957 7.336 -6.056 1.00 89.88 92 MET A N 1
ATOM 725 C CA . MET A 1 92 ? -5.553 8.307 -7.069 1.00 89.88 92 MET A CA 1
ATOM 726 C C . MET A 1 92 ? -4.429 9.228 -6.582 1.00 89.88 92 MET A C 1
ATOM 728 O O . MET A 1 92 ? -3.478 9.493 -7.313 1.00 89.88 92 MET A O 1
ATOM 732 N N . GLN A 1 93 ? -4.522 9.703 -5.339 1.00 90.62 93 GLN A N 1
ATOM 733 C CA . GLN A 1 93 ? -3.491 10.538 -4.730 1.00 90.62 93 GLN A CA 1
ATOM 734 C C . GLN A 1 93 ? -2.159 9.785 -4.601 1.00 90.62 93 GLN A C 1
ATOM 736 O O . GLN A 1 93 ? -1.130 10.297 -5.032 1.00 90.62 93 GLN A O 1
ATOM 741 N N . VAL A 1 94 ? -2.185 8.543 -4.110 1.00 88.69 94 VAL A N 1
ATOM 742 C CA . VAL A 1 94 ? -0.990 7.690 -4.006 1.00 88.69 94 VAL A CA 1
ATOM 743 C C . VAL A 1 94 ? -0.338 7.476 -5.378 1.00 88.69 94 VAL A C 1
ATOM 745 O O . VAL A 1 94 ? 0.878 7.629 -5.512 1.00 88.69 94 VAL A O 1
ATOM 748 N N . LEU A 1 95 ? -1.143 7.179 -6.408 1.00 88.56 95 LEU A N 1
ATOM 749 C CA . LEU A 1 95 ? -0.673 6.992 -7.786 1.00 88.56 95 LEU A CA 1
ATOM 750 C C . LEU A 1 95 ? 0.046 8.227 -8.344 1.00 88.56 95 LEU A C 1
ATOM 752 O O . LEU A 1 95 ? 1.053 8.079 -9.034 1.00 88.56 95 LEU A O 1
ATOM 756 N N . LYS A 1 96 ? -0.453 9.428 -8.031 1.00 87.81 96 LYS A N 1
ATOM 757 C CA . LYS A 1 96 ? 0.131 10.703 -8.469 1.00 87.81 96 LYS A CA 1
ATOM 758 C C . LYS A 1 96 ? 1.397 11.078 -7.709 1.00 87.81 96 LYS A C 1
ATOM 760 O O . LYS A 1 96 ? 2.336 11.583 -8.311 1.00 87.81 96 LYS A O 1
ATOM 765 N N . GLU A 1 97 ? 1.430 10.842 -6.401 1.00 88.50 97 GLU A N 1
ATOM 766 C CA . GLU A 1 97 ? 2.538 11.285 -5.550 1.00 88.50 97 GLU A CA 1
ATOM 767 C C . GLU A 1 97 ? 3.799 10.436 -5.727 1.00 88.50 97 GLU A C 1
ATOM 769 O O . GLU A 1 97 ? 4.910 10.960 -5.629 1.00 88.50 97 GLU A O 1
ATOM 774 N N . ARG A 1 98 ? 3.660 9.123 -5.980 1.00 83.44 98 ARG A N 1
ATOM 775 C CA . ARG A 1 98 ? 4.819 8.218 -6.107 1.00 83.44 98 ARG A CA 1
ATOM 776 C C . ARG A 1 98 ? 4.771 7.246 -7.296 1.00 83.44 98 ARG A C 1
ATOM 778 O O . ARG A 1 98 ? 4.995 6.046 -7.097 1.00 83.44 98 ARG A O 1
ATOM 785 N N . PRO A 1 99 ? 4.600 7.728 -8.542 1.00 85.31 99 PRO A N 1
ATOM 786 C CA . PRO A 1 99 ? 4.496 6.859 -9.712 1.00 85.31 99 PRO A CA 1
ATOM 787 C C . PRO A 1 99 ? 5.656 5.850 -9.863 1.00 85.31 99 PRO A C 1
ATOM 789 O O . PRO A 1 99 ? 5.386 4.660 -10.039 1.00 85.31 99 PRO A O 1
ATOM 792 N N . PRO A 1 100 ? 6.945 6.241 -9.721 1.00 84.75 100 PRO A N 1
ATOM 793 C CA . PRO A 1 100 ? 8.057 5.307 -9.923 1.00 84.75 100 PRO A CA 1
ATOM 794 C C . PRO A 1 100 ? 8.125 4.175 -8.892 1.00 84.75 100 PRO A C 1
ATOM 796 O O . PRO A 1 100 ? 8.563 3.076 -9.225 1.00 84.75 100 PRO A O 1
ATOM 799 N N . ALA A 1 101 ? 7.723 4.435 -7.644 1.00 84.69 101 ALA A N 1
ATOM 800 C CA . ALA A 1 101 ? 7.735 3.424 -6.586 1.00 84.69 101 ALA A CA 1
ATOM 801 C C . ALA A 1 101 ? 6.635 2.380 -6.816 1.00 84.69 101 ALA A C 1
ATOM 803 O O . A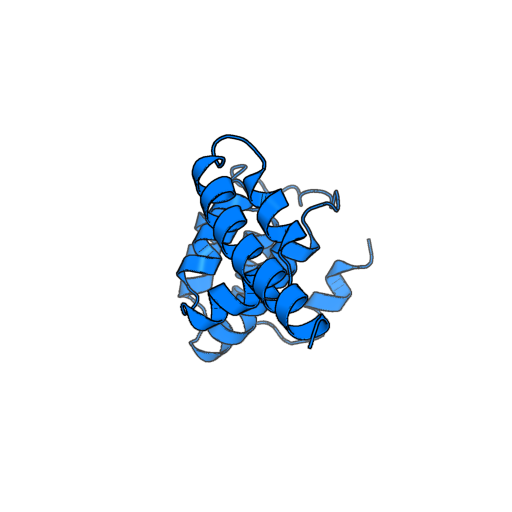LA A 1 101 ? 6.856 1.189 -6.648 1.00 84.69 101 ALA A O 1
ATOM 804 N N . ILE A 1 102 ? 5.462 2.820 -7.266 1.00 86.88 102 ILE A N 1
ATOM 805 C CA . ILE A 1 102 ? 4.334 1.922 -7.528 1.00 86.88 102 ILE A CA 1
ATOM 806 C C . ILE A 1 102 ? 4.623 1.038 -8.739 1.00 86.88 102 ILE A C 1
ATOM 808 O O . ILE A 1 102 ? 4.403 -0.169 -8.686 1.00 86.88 102 ILE A O 1
ATOM 812 N N . LEU A 1 103 ? 5.159 1.613 -9.818 1.00 88.31 103 LEU A N 1
ATOM 813 C CA . LEU A 1 103 ? 5.533 0.841 -11.004 1.00 88.31 103 LEU A CA 1
ATOM 814 C C . LEU A 1 103 ? 6.597 -0.212 -10.685 1.00 88.31 103 LEU A C 1
ATOM 816 O O . LEU A 1 103 ? 6.525 -1.328 -11.191 1.00 88.31 103 LEU A O 1
ATOM 820 N N . ARG A 1 104 ? 7.561 0.112 -9.820 1.00 84.88 104 ARG A N 1
ATOM 821 C CA . ARG A 1 104 ? 8.602 -0.836 -9.420 1.00 84.88 104 ARG A CA 1
ATOM 822 C C . ARG A 1 104 ? 8.025 -2.039 -8.662 1.00 84.88 104 ARG A C 1
ATOM 824 O O . ARG A 1 104 ? 8.401 -3.157 -9.014 1.00 84.88 104 ARG A O 1
ATOM 831 N N . CYS A 1 105 ? 7.034 -1.834 -7.787 1.00 84.31 105 CYS A N 1
ATOM 832 C CA . CYS A 1 105 ? 6.343 -2.926 -7.088 1.00 84.31 105 CYS A CA 1
ATOM 833 C C . CYS A 1 105 ? 5.798 -3.964 -8.075 1.00 84.31 105 CYS A C 1
ATOM 835 O O . CYS A 1 105 ? 6.002 -5.163 -7.902 1.00 84.31 105 CYS A O 1
ATOM 837 N N . PHE A 1 106 ? 5.162 -3.515 -9.155 1.00 87.44 106 PHE A N 1
ATOM 838 C CA . PHE A 1 106 ? 4.531 -4.403 -10.134 1.00 87.44 106 PHE A CA 1
ATOM 839 C C . PHE A 1 106 ? 5.444 -4.807 -11.302 1.00 87.44 106 PHE A C 1
ATOM 841 O O . PHE A 1 106 ? 4.989 -5.462 -12.234 1.00 87.44 106 PHE A O 1
ATOM 848 N N . ALA A 1 107 ? 6.733 -4.456 -11.275 1.00 84.75 107 ALA A N 1
ATOM 849 C CA . ALA A 1 107 ? 7.655 -4.784 -12.365 1.00 84.75 107 ALA A CA 1
ATOM 850 C C . ALA A 1 107 ? 8.012 -6.284 -12.427 1.00 84.75 107 ALA A C 1
ATOM 852 O O . ALA A 1 107 ? 8.444 -6.781 -13.470 1.00 84.75 107 ALA A O 1
ATOM 853 N N . ALA A 1 108 ? 7.854 -7.013 -11.318 1.00 82.19 108 ALA A N 1
ATOM 854 C CA . ALA A 1 108 ? 8.134 -8.443 -11.247 1.00 82.19 108 ALA A CA 1
ATOM 855 C C . ALA A 1 108 ? 6.959 -9.297 -11.756 1.00 82.19 108 ALA A C 1
ATOM 857 O O . ALA A 1 108 ? 5.790 -8.954 -11.592 1.00 82.19 108 ALA A O 1
ATOM 858 N N . TRP A 1 109 ? 7.270 -10.466 -12.323 1.00 77.62 109 TRP A N 1
ATOM 859 C CA .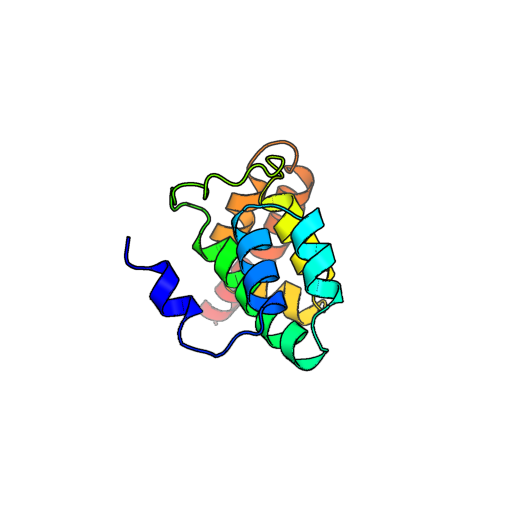 TRP A 1 109 ? 6.266 -11.489 -12.639 1.00 77.62 109 TRP A CA 1
ATOM 860 C C . TRP A 1 109 ? 5.535 -11.957 -11.367 1.00 77.62 109 TRP A C 1
ATOM 862 O O . TRP A 1 109 ? 6.206 -12.135 -10.345 1.00 77.62 109 TRP A O 1
ATOM 872 N N . PRO A 1 110 ? 4.205 -12.186 -11.388 1.00 88.88 110 PRO A N 1
ATOM 873 C CA . PRO A 1 110 ? 3.274 -12.188 -12.531 1.00 88.88 110 PRO A CA 1
ATOM 874 C C . PRO A 1 110 ? 2.453 -10.889 -12.703 1.00 88.88 110 PRO A C 1
ATOM 876 O O . PRO A 1 110 ? 1.327 -10.924 -13.192 1.00 88.88 110 PRO A O 1
ATOM 879 N N . TRP A 1 111 ? 2.958 -9.736 -12.262 1.00 87.75 111 TRP A N 1
ATOM 880 C CA . TRP A 1 111 ? 2.149 -8.519 -12.116 1.00 87.75 111 TRP A CA 1
ATOM 881 C C . TRP A 1 111 ? 2.067 -7.620 -13.360 1.00 87.75 111 TRP A C 1
ATOM 883 O O . TRP A 1 111 ? 1.658 -6.463 -13.259 1.00 87.75 111 TRP A O 1
ATOM 893 N N . GLN A 1 112 ? 2.427 -8.135 -14.536 1.00 89.25 112 GLN A N 1
ATOM 894 C CA . GLN A 1 112 ? 2.537 -7.363 -15.777 1.00 89.25 112 GLN A CA 1
ATOM 895 C C . GLN A 1 112 ? 1.223 -6.686 -16.179 1.00 89.25 112 GLN A C 1
ATOM 897 O O . GLN A 1 112 ? 1.247 -5.525 -16.582 1.00 89.25 112 GLN A O 1
ATOM 902 N N . ASP A 1 113 ? 0.084 -7.363 -16.027 1.00 90.88 113 ASP A N 1
ATOM 903 C CA . ASP A 1 113 ? -1.218 -6.784 -16.382 1.00 90.88 113 ASP A CA 1
ATOM 904 C C . ASP A 1 113 ? -1.533 -5.557 -15.513 1.00 90.88 113 ASP A C 1
ATOM 906 O O . ASP A 1 113 ? -1.915 -4.500 -16.016 1.00 90.88 113 ASP A O 1
ATOM 910 N N . ILE A 1 114 ? -1.280 -5.662 -14.203 1.00 89.38 114 ILE A N 1
ATOM 911 C CA . ILE A 1 114 ? -1.464 -4.555 -13.256 1.00 89.38 114 ILE A CA 1
ATOM 912 C C . ILE A 1 114 ? -0.475 -3.426 -13.556 1.00 89.38 114 ILE A C 1
ATOM 914 O O . ILE A 1 114 ? -0.860 -2.256 -13.561 1.00 89.38 114 ILE A O 1
ATOM 918 N N . PHE A 1 115 ? 0.786 -3.760 -13.843 1.00 90.50 115 PHE A N 1
ATOM 919 C CA . PHE A 1 115 ? 1.799 -2.783 -14.234 1.00 90.50 115 PHE A CA 1
ATOM 920 C C . PHE A 1 115 ? 1.351 -1.973 -15.453 1.00 90.50 115 PHE A C 1
ATOM 922 O O . PHE A 1 115 ? 1.439 -0.744 -15.441 1.00 90.50 115 PHE A O 1
ATOM 929 N N . VAL A 1 116 ? 0.839 -2.644 -16.488 1.00 92.44 116 VAL A N 1
ATOM 930 C CA . VAL A 1 116 ? 0.368 -1.993 -17.714 1.00 92.44 116 VAL A CA 1
ATOM 931 C C . VAL A 1 116 ? -0.784 -1.041 -17.405 1.00 92.44 116 VAL A C 1
ATOM 933 O O . VAL A 1 116 ? -0.721 0.121 -17.810 1.00 92.44 116 VAL A O 1
ATOM 936 N N . GLU A 1 117 ? -1.795 -1.474 -16.655 1.00 91.94 117 GLU A N 1
ATOM 937 C CA . GLU A 1 117 ? -2.937 -0.618 -16.312 1.00 91.94 117 GLU A CA 1
ATOM 938 C C . GLU A 1 117 ? -2.526 0.600 -15.478 1.00 91.94 117 GLU A C 1
ATOM 940 O O . GLU A 1 117 ? -2.887 1.734 -15.803 1.00 91.94 117 GLU A O 1
ATOM 945 N N . ILE A 1 118 ? -1.684 0.403 -14.463 1.00 90.12 118 ILE A N 1
ATOM 946 C CA . ILE A 1 118 ? -1.166 1.504 -13.647 1.00 90.12 118 ILE A CA 1
ATOM 947 C C . ILE A 1 118 ? -0.311 2.461 -14.489 1.00 90.12 118 ILE A C 1
ATOM 949 O O . ILE A 1 118 ? -0.412 3.677 -14.327 1.00 90.12 118 ILE A O 1
ATOM 953 N N . SER A 1 119 ? 0.491 1.945 -15.426 1.00 90.56 119 SER A N 1
ATOM 954 C CA . SER A 1 119 ? 1.322 2.778 -16.302 1.00 90.56 119 SER A CA 1
ATOM 955 C C . SER A 1 119 ? 0.481 3.693 -17.192 1.00 90.56 119 SER A C 1
ATOM 957 O O . SER A 1 119 ? 0.817 4.866 -17.344 1.00 90.56 119 SER A O 1
ATOM 959 N N . LYS A 1 120 ? -0.654 3.205 -17.712 1.00 91.94 120 LYS A N 1
ATOM 960 C CA . LYS A 1 120 ? -1.588 4.014 -18.508 1.00 91.94 120 LYS A CA 1
ATOM 961 C C . LYS A 1 120 ? -2.141 5.167 -17.680 1.00 91.94 120 LYS A C 1
ATOM 963 O O . LYS A 1 120 ? -2.108 6.303 -18.141 1.00 91.94 120 LYS A O 1
ATOM 968 N N . VAL A 1 121 ? -2.589 4.878 -16.457 1.00 90.12 121 VAL A N 1
ATOM 969 C CA . VAL A 1 121 ? -3.125 5.879 -15.522 1.00 90.12 121 VAL A CA 1
ATOM 970 C C . VAL A 1 121 ? -2.061 6.917 -15.152 1.00 90.12 121 VAL A C 1
ATOM 972 O O . VAL A 1 121 ? -2.311 8.112 -15.217 1.00 90.12 121 VAL A O 1
ATOM 975 N N . ILE A 1 122 ? -0.835 6.495 -14.842 1.00 88.69 122 ILE A N 1
ATOM 976 C CA . ILE A 1 122 ? 0.267 7.426 -14.553 1.00 88.69 122 ILE A CA 1
ATOM 977 C C . ILE A 1 122 ? 0.572 8.324 -15.761 1.00 88.69 122 ILE A C 1
ATOM 979 O O . ILE A 1 122 ? 0.779 9.530 -15.610 1.00 88.69 122 ILE A O 1
ATOM 983 N N . MET A 1 123 ? 0.568 7.758 -16.970 1.00 87.19 123 MET A N 1
ATOM 984 C CA . MET A 1 123 ? 0.839 8.502 -18.200 1.00 87.19 123 MET A CA 1
ATOM 985 C C . MET A 1 123 ? -0.219 9.569 -18.505 1.00 87.19 123 MET A C 1
ATOM 987 O O . MET A 1 123 ? 0.122 10.565 -19.150 1.00 87.19 123 MET A O 1
ATOM 991 N N . THR A 1 124 ? -1.471 9.420 -18.048 1.00 89.81 124 THR A N 1
ATOM 992 C CA . THR A 1 124 ? -2.467 10.494 -18.201 1.00 89.81 124 THR A CA 1
ATOM 993 C C . THR A 1 124 ? -2.096 11.709 -17.356 1.00 89.81 124 THR A C 1
ATOM 995 O O . THR A 1 124 ? -2.148 12.822 -17.869 1.00 89.81 124 THR A O 1
ATOM 998 N N . PHE A 1 125 ? -1.619 11.516 -16.120 1.00 83.12 125 PHE A N 1
ATOM 999 C CA . PHE A 1 125 ? -1.205 12.628 -15.250 1.00 83.12 125 PHE A CA 1
ATOM 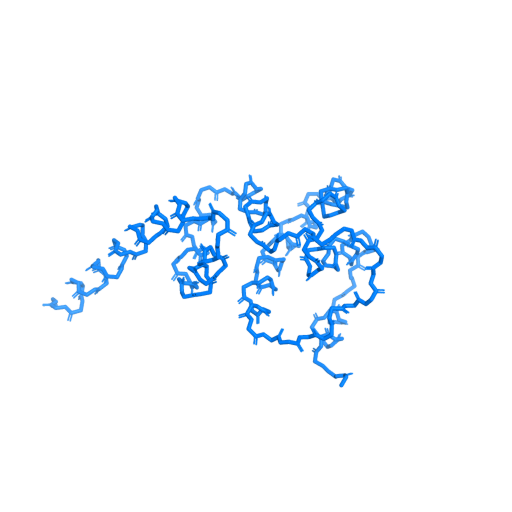1000 C C . PHE A 1 125 ? 0.015 13.365 -15.787 1.00 83.12 125 PHE A C 1
ATOM 1002 O O . PHE A 1 125 ? 0.010 14.590 -15.851 1.00 83.12 125 PHE A O 1
ATOM 1009 N N . ILE A 1 126 ? 1.031 12.623 -16.239 1.00 81.88 126 ILE A N 1
ATOM 1010 C CA . ILE A 1 126 ? 2.241 13.220 -16.823 1.00 81.88 126 ILE A CA 1
ATOM 1011 C C . ILE A 1 126 ? 1.868 14.079 -18.037 1.00 81.88 126 ILE A C 1
ATOM 1013 O O . ILE A 1 126 ? 2.377 15.186 -18.211 1.00 81.88 126 ILE A O 1
ATOM 1017 N N . ARG A 1 127 ? 0.957 13.584 -18.883 1.00 84.88 127 ARG A N 1
ATOM 1018 C CA . ARG A 1 127 ? 0.492 14.325 -20.058 1.00 84.88 127 ARG A CA 1
ATOM 1019 C C . ARG A 1 127 ? -0.283 15.581 -19.664 1.00 84.88 127 ARG A C 1
ATOM 1021 O O . ARG A 1 127 ? -0.036 16.633 -20.248 1.00 84.88 127 ARG A O 1
ATOM 1028 N N . GLU A 1 128 ? -1.191 15.485 -18.697 1.00 80.81 128 GLU A N 1
ATOM 1029 C CA . GLU A 1 128 ? -1.949 16.632 -18.186 1.00 80.81 128 GLU A CA 1
ATOM 1030 C C . GLU A 1 128 ? -1.005 17.730 -17.675 1.00 80.81 128 GLU A C 1
ATOM 1032 O O . GLU A 1 128 ? -1.082 18.859 -18.156 1.00 80.81 128 GLU A O 1
ATOM 1037 N N . GLU A 1 129 ? -0.050 17.397 -16.802 1.00 75.31 129 GLU A N 1
ATOM 1038 C CA . GLU A 1 129 ? 0.920 18.353 -16.242 1.00 75.31 129 GLU A CA 1
ATOM 1039 C C . GLU A 1 129 ? 1.773 19.037 -17.316 1.00 75.31 129 GLU A C 1
ATOM 1041 O O . GLU A 1 129 ? 1.940 20.258 -17.296 1.00 75.31 129 GLU A O 1
ATOM 1046 N N . MET A 1 130 ? 2.254 18.284 -18.310 1.00 72.56 130 MET A N 1
ATOM 1047 C CA . MET A 1 130 ? 3.021 18.864 -19.416 1.00 72.56 130 MET A CA 1
ATOM 1048 C C . MET A 1 130 ? 2.189 19.798 -20.301 1.00 72.56 130 MET A C 1
ATOM 1050 O O . MET A 1 130 ? 2.734 20.737 -20.875 1.00 72.56 130 MET A O 1
ATOM 1054 N N . THR A 1 131 ? 0.874 19.589 -20.382 1.00 72.31 131 THR A N 1
ATOM 1055 C CA . THR A 1 131 ? -0.025 20.474 -21.138 1.00 72.31 131 THR A CA 1
ATOM 1056 C C . THR A 1 131 ? -0.275 21.791 -20.391 1.00 72.31 131 THR A C 1
ATOM 1058 O O . THR A 1 131 ? -0.448 22.833 -21.023 1.00 72.31 131 THR A O 1
ATOM 1061 N N . PHE A 1 132 ? -0.265 21.771 -19.052 1.00 62.25 132 PHE A N 1
ATOM 1062 C CA . PHE A 1 132 ? -0.393 22.975 -18.220 1.00 62.25 132 PHE A CA 1
ATOM 1063 C C . PHE A 1 132 ? 0.873 23.836 -18.205 1.00 62.25 132 PHE A C 1
ATOM 1065 O O . PHE A 1 132 ? 0.760 25.052 -18.138 1.00 62.25 132 PHE A O 1
ATOM 1072 N N . LEU A 1 133 ? 2.061 23.237 -18.311 1.00 64.06 133 LEU A N 1
ATOM 1073 C CA . LEU A 1 133 ? 3.336 23.970 -18.341 1.00 64.06 133 LEU A CA 1
ATOM 1074 C C . LEU A 1 133 ? 3.640 24.647 -19.693 1.00 64.06 133 LEU A C 1
ATOM 1076 O O . LEU A 1 133 ? 4.631 25.363 -19.810 1.00 64.06 133 LEU A O 1
ATOM 1080 N N . GLN A 1 134 ? 2.813 24.412 -20.716 1.00 55.53 134 GLN A N 1
ATOM 1081 C CA . GLN A 1 134 ? 2.945 24.995 -22.059 1.00 55.53 134 GLN A CA 1
ATOM 1082 C C . GLN A 1 134 ? 1.933 26.123 -22.346 1.00 55.53 134 GLN A C 1
ATOM 1084 O O . GLN A 1 134 ? 1.876 26.609 -23.476 1.00 55.53 134 GLN A O 1
ATOM 1089 N N . ARG A 1 135 ? 1.131 26.527 -21.353 1.00 50.47 135 ARG A N 1
ATOM 1090 C CA . ARG A 1 135 ? 0.203 27.669 -21.413 1.00 50.47 135 ARG A CA 1
ATOM 1091 C C . ARG A 1 135 ? 0.679 28.794 -20.509 1.00 50.47 135 ARG A C 1
ATOM 1093 O O . ARG A 1 135 ? 0.412 29.954 -20.883 1.00 50.47 135 ARG A O 1
#

Sequence (135 aa):
MYGISKVLLSQNFSFDQHAFHVSVLNGNKAAAKHFYQKLTSEERVISLSRAVDAVLSNEGRNLPRMHSDFPKETLPDVLCYLLSLMSPKQQMQVLKERPPAILRCFAAWPWQDIFVEISKVIMTFIREEMTFLQR

pLDDT: mean 78.69, std 16.34, range [40.28, 93.94]

Radius of gyration: 16.02 Å; chains: 1; bounding box: 32×45×43 Å

Organism: Argiope bruennichi (NCBI:txid94029)

Foldseek 3Di:
DPPPCVVVVPDPDDPLLVQLLLCLLLQNQPSVVVSLVVDDPVSNVVSLVVSLVNLLVCLPDPDPSPPDPDDNHANLVSNVVSLVVDDPVVNLVSLAPRVVSNLSSQVDPPNVVVSVVSVVSSVVVVVVVVVVVVD

Secondary structure (DSSP, 8-state):
--SHHHHHTTS---HHHHHHHHHHHTT-HHHHHHHHHHS-HHHHHHHHHHHHHHHHHHTT--------------HHHHHHHHHHTS-HHHHHHHHHH-HHHHHHHTTSTT-HHHHHHHHHHHHHHHHHHHHHTT-